Protein AF-A0A7J3TTX7-F1 (afdb_monomer)

Sequence (78 aa):
MPITAGGCRDLRKYMNDPKTLEIFGKLISGRSGYIPVQEKRIEPIFCKNCHLQLSGEEKFCPECGTKVEKEKQEQKEN

pLDDT: mean 71.34, std 12.75, range [36.72, 86.81]

Solvent-accessible surface area (backbone atoms only — not comparable to full-atom values): 5417 Å² total; per-residue (Å²): 132,90,85,83,72,86,64,88,72,76,58,76,83,44,62,82,37,74,69,46,31,40,53,47,21,28,71,76,67,74,39,85,86,42,68,79,79,79,81,80,79,70,62,72,41,67,40,94,84,80,64,46,82,34,79,61,75,68,61,49,42,92,87,74,67,49,74,48,87,71,86,80,85,78,87,84,84,131

Mean predicted aligned error: 13.92 Å

Foldseek 3Di:
DDPPDPDPPPCVVVCPPQVNQQVVCCVVVVDGPDRPDPPPDQDFDADPPPRDTHRNPDQADPPPRDGDDDPPPDDDDD

Structure (mmCIF, N/CA/C/O backbone):
data_AF-A0A7J3TTX7-F1
#
_entry.id   AF-A0A7J3TTX7-F1
#
loop_
_atom_site.group_PDB
_atom_site.id
_atom_site.type_symbol
_atom_site.label_atom_id
_atom_site.label_alt_id
_atom_site.label_comp_id
_atom_site.label_asym_id
_atom_site.label_entity_id
_atom_site.label_seq_id
_atom_site.pdbx_PDB_ins_code
_atom_site.Cartn_x
_atom_site.Cartn_y
_atom_site.Cartn_z
_atom_site.occupancy
_atom_site.B_iso_or_equiv
_atom_site.auth_seq_id
_atom_site.auth_comp_id
_atom_site.auth_asym_id
_atom_site.auth_atom_id
_atom_site.pdbx_PDB_model_num
ATOM 1 N N . MET A 1 1 ? 44.513 2.650 -5.257 1.00 51.12 1 MET A N 1
ATOM 2 C CA . MET A 1 1 ? 43.273 2.887 -6.029 1.00 51.12 1 MET A CA 1
ATOM 3 C C . MET A 1 1 ? 42.109 2.885 -5.044 1.00 51.12 1 MET A C 1
ATOM 5 O O . MET A 1 1 ? 41.825 1.819 -4.510 1.00 51.12 1 MET A O 1
ATOM 9 N N . PRO A 1 2 ? 41.506 4.032 -4.687 1.00 46.88 2 PRO A N 1
ATOM 10 C CA . PRO A 1 2 ? 40.496 4.062 -3.640 1.00 46.88 2 PRO A CA 1
ATOM 11 C C . PRO A 1 2 ? 39.108 3.829 -4.249 1.00 46.88 2 PRO A C 1
ATOM 13 O O . PRO A 1 2 ? 38.462 4.753 -4.726 1.00 46.88 2 PRO A O 1
ATOM 16 N N . ILE A 1 3 ? 38.638 2.584 -4.208 1.00 55.03 3 ILE A N 1
ATOM 17 C CA . ILE A 1 3 ? 37.199 2.274 -4.175 1.00 55.03 3 ILE A CA 1
ATOM 18 C C . ILE A 1 3 ? 36.840 1.840 -2.752 1.00 55.03 3 ILE A C 1
ATOM 20 O O . ILE A 1 3 ? 36.339 0.751 -2.503 1.00 55.03 3 ILE A O 1
ATOM 24 N N . THR A 1 4 ? 37.155 2.695 -1.782 1.00 58.84 4 THR A N 1
ATOM 25 C CA . THR A 1 4 ? 36.778 2.525 -0.375 1.00 58.84 4 THR A CA 1
ATOM 26 C C . THR A 1 4 ? 35.643 3.484 -0.054 1.00 58.84 4 THR A C 1
ATOM 28 O O . THR A 1 4 ? 35.853 4.526 0.555 1.00 58.84 4 THR A O 1
ATOM 31 N N . ALA A 1 5 ? 34.440 3.156 -0.514 1.00 53.78 5 ALA A N 1
ATOM 32 C CA . ALA A 1 5 ? 33.200 3.725 0.009 1.00 53.78 5 ALA A CA 1
ATOM 33 C C . ALA A 1 5 ? 32.022 2.838 -0.411 1.00 53.78 5 ALA A C 1
ATOM 35 O O . ALA A 1 5 ? 31.060 3.292 -1.030 1.00 53.78 5 ALA A O 1
ATOM 36 N N . GLY A 1 6 ? 32.100 1.543 -0.093 1.00 56.59 6 GLY A N 1
ATOM 37 C CA . GLY A 1 6 ? 30.924 0.677 -0.064 1.00 56.59 6 GLY A CA 1
ATOM 38 C C . GLY A 1 6 ? 30.037 1.098 1.103 1.00 56.59 6 GLY A C 1
ATOM 39 O O . GLY A 1 6 ? 29.974 0.412 2.114 1.00 56.59 6 GLY A O 1
ATOM 40 N N . GLY A 1 7 ? 29.432 2.283 1.005 1.00 65.56 7 GLY A N 1
ATOM 41 C CA . GLY A 1 7 ? 28.445 2.733 1.969 1.00 65.56 7 GLY A CA 1
ATOM 42 C C . GLY A 1 7 ? 27.307 1.725 1.981 1.00 65.56 7 GLY A C 1
ATOM 43 O O . GLY A 1 7 ? 26.881 1.272 0.916 1.00 65.56 7 GLY A O 1
ATOM 44 N N . CYS A 1 8 ? 26.830 1.378 3.173 1.00 66.00 8 CYS A N 1
ATOM 45 C CA . CYS A 1 8 ? 25.638 0.569 3.384 1.00 66.00 8 CYS A CA 1
ATOM 46 C C . CYS A 1 8 ? 24.427 1.276 2.749 1.00 66.00 8 CYS A C 1
ATOM 48 O O . CYS A 1 8 ? 23.667 1.972 3.421 1.00 66.00 8 CYS A O 1
ATOM 50 N N . ARG A 1 9 ? 24.278 1.175 1.425 1.00 70.44 9 ARG A N 1
ATOM 51 C CA . ARG A 1 9 ? 23.140 1.713 0.683 1.00 70.44 9 ARG A CA 1
ATOM 52 C C . ARG A 1 9 ? 21.982 0.782 0.969 1.00 70.44 9 ARG A C 1
ATOM 54 O O . ARG A 1 9 ? 21.874 -0.286 0.376 1.00 70.44 9 ARG A O 1
ATOM 61 N N . ASP A 1 10 ? 21.155 1.185 1.926 1.00 78.56 10 ASP A N 1
ATOM 62 C CA . ASP A 1 10 ? 19.938 0.462 2.255 1.00 78.56 10 ASP A CA 1
ATOM 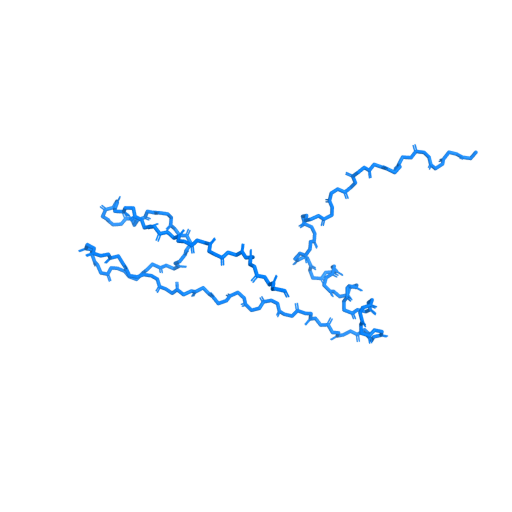63 C C . ASP A 1 10 ? 18.999 0.510 1.043 1.00 78.56 10 ASP A C 1
ATOM 65 O O . ASP A 1 10 ? 18.402 1.540 0.716 1.00 78.56 10 ASP A O 1
ATOM 69 N N . LEU A 1 11 ? 18.956 -0.609 0.319 1.00 74.69 11 LEU A N 1
ATOM 70 C CA . LEU A 1 11 ? 18.237 -0.727 -0.943 1.00 74.69 11 LEU A CA 1
ATOM 71 C C . LEU A 1 11 ? 16.746 -1.032 -0.735 1.00 74.69 11 LEU A C 1
ATOM 73 O O . LEU A 1 11 ? 15.988 -1.018 -1.700 1.00 74.69 11 LEU A O 1
ATOM 77 N N . ARG A 1 12 ? 16.301 -1.252 0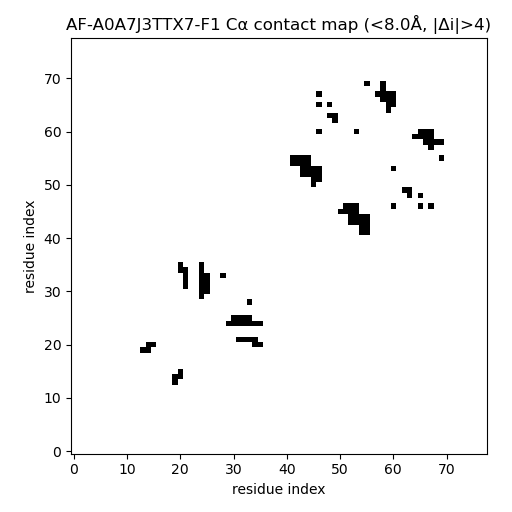.515 1.00 79.50 12 ARG A N 1
ATOM 78 C CA . ARG A 1 12 ? 14.908 -1.616 0.835 1.00 79.50 12 ARG A CA 1
ATOM 79 C C . ARG A 1 12 ? 13.911 -0.546 0.418 1.00 79.50 12 ARG A C 1
ATOM 81 O O . ARG A 1 12 ? 12.783 -0.858 0.058 1.00 79.50 12 ARG A O 1
ATOM 88 N N . LYS A 1 13 ? 14.348 0.713 0.403 1.00 80.50 13 LYS A N 1
ATOM 89 C CA . LYS A 1 13 ? 13.541 1.841 -0.076 1.00 80.50 13 LYS A CA 1
ATOM 90 C C . LYS A 1 13 ? 13.180 1.719 -1.555 1.00 80.50 13 LYS A C 1
ATOM 92 O O . LYS A 1 13 ? 12.140 2.230 -1.943 1.00 80.50 13 LYS A O 1
ATOM 97 N N . TYR A 1 14 ? 14.009 1.025 -2.336 1.00 80.62 14 TYR A N 1
ATOM 98 C CA . TYR A 1 14 ? 13.885 0.966 -3.788 1.00 80.62 14 TYR A CA 1
ATOM 99 C C . TYR A 1 14 ? 13.253 -0.325 -4.309 1.00 80.62 14 TYR A C 1
ATOM 101 O O . TYR A 1 14 ? 13.151 -0.511 -5.517 1.00 80.62 14 TYR A O 1
ATOM 109 N N . MET A 1 15 ? 12.830 -1.234 -3.426 1.00 75.19 15 MET A N 1
ATOM 110 C CA . MET A 1 15 ? 12.284 -2.540 -3.823 1.00 75.19 15 MET A CA 1
ATOM 111 C C . MET A 1 15 ? 10.994 -2.432 -4.648 1.00 75.19 15 MET A C 1
ATOM 113 O O . MET A 1 15 ? 10.740 -3.298 -5.475 1.00 75.19 15 MET A O 1
ATOM 117 N N . ASN A 1 16 ? 10.225 -1.354 -4.468 1.00 77.81 16 ASN A N 1
ATOM 118 C CA . ASN A 1 16 ? 8.962 -1.121 -5.176 1.00 77.81 16 ASN A CA 1
ATOM 119 C C . ASN A 1 16 ? 9.091 -0.125 -6.340 1.00 77.81 16 ASN A C 1
ATOM 121 O O . ASN A 1 16 ? 8.087 0.230 -6.953 1.00 77.81 16 ASN A O 1
ATOM 125 N N . ASP A 1 17 ? 10.300 0.358 -6.640 1.00 84.12 17 ASP A N 1
ATOM 126 C CA . ASP A 1 17 ? 10.504 1.248 -7.780 1.00 84.12 17 ASP A CA 1
ATOM 127 C C . ASP A 1 17 ? 10.409 0.470 -9.101 1.00 84.12 17 ASP A C 1
ATOM 129 O O . ASP A 1 17 ? 11.002 -0.607 -9.225 1.00 84.12 17 ASP A O 1
ATOM 133 N N . PRO A 1 18 ? 9.778 1.039 -10.145 1.00 80.62 18 PRO A N 1
ATOM 134 C CA . PRO A 1 18 ? 9.593 0.365 -11.433 1.00 80.62 18 PRO A CA 1
ATOM 135 C C . PRO A 1 18 ? 10.919 -0.054 -12.085 1.00 80.62 18 PRO A C 1
ATOM 137 O O . PRO A 1 18 ? 11.002 -1.107 -12.712 1.00 80.62 18 PRO A O 1
ATOM 140 N N . LYS A 1 19 ? 11.990 0.725 -11.877 1.00 84.38 19 LYS A N 1
ATOM 141 C CA . LYS A 1 19 ? 13.341 0.404 -12.367 1.00 84.38 19 LYS A CA 1
ATOM 142 C C . LYS A 1 19 ? 13.931 -0.822 -11.671 1.00 84.38 19 LYS A C 1
ATOM 144 O O . LYS A 1 19 ? 14.576 -1.642 -12.314 1.00 84.38 19 LYS A O 1
ATOM 149 N N . THR A 1 20 ? 13.715 -0.953 -10.364 1.00 85.31 20 THR A N 1
ATOM 150 C CA . THR A 1 20 ? 14.220 -2.087 -9.583 1.00 85.31 20 THR A CA 1
ATOM 151 C C . THR A 1 20 ? 13.463 -3.359 -9.933 1.00 85.31 20 THR A C 1
ATOM 153 O O . THR A 1 20 ? 14.087 -4.404 -10.095 1.00 85.31 20 THR A O 1
ATOM 156 N N . LEU A 1 21 ? 12.145 -3.259 -10.124 1.00 83.12 21 LEU A N 1
ATOM 157 C CA . LEU A 1 21 ? 11.296 -4.369 -10.557 1.00 83.12 21 LEU A CA 1
ATOM 158 C C . LEU A 1 21 ? 11.714 -4.898 -11.937 1.00 83.12 21 LEU A C 1
ATOM 160 O O . LEU A 1 21 ? 11.784 -6.108 -12.131 1.00 83.12 21 LEU A O 1
ATOM 164 N N . GLU A 1 22 ? 12.074 -4.013 -12.868 1.00 83.38 22 GLU A N 1
ATOM 165 C CA . GLU A 1 22 ? 12.578 -4.398 -14.192 1.00 83.38 22 GLU A CA 1
ATOM 166 C C . GLU A 1 22 ? 13.948 -5.094 -14.123 1.00 83.38 22 GLU A C 1
ATOM 168 O O . GLU A 1 22 ? 14.153 -6.146 -14.737 1.00 83.38 22 GLU A O 1
ATOM 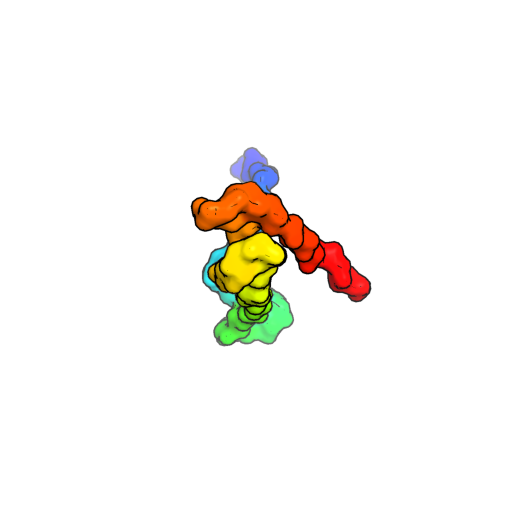173 N N . ILE A 1 23 ? 14.888 -4.540 -13.345 1.00 85.88 23 ILE A N 1
ATOM 174 C CA . ILE A 1 23 ? 16.217 -5.138 -13.135 1.00 85.88 23 ILE A CA 1
ATOM 175 C C . ILE A 1 23 ? 16.077 -6.517 -12.491 1.00 85.88 23 ILE A C 1
ATOM 177 O O . ILE A 1 23 ? 16.729 -7.472 -12.914 1.00 85.88 23 ILE A O 1
ATOM 181 N N . PHE A 1 24 ? 15.213 -6.628 -11.487 1.00 83.75 24 PHE A N 1
ATOM 182 C CA . PHE A 1 24 ? 14.939 -7.876 -10.793 1.00 83.75 24 PHE A CA 1
ATOM 183 C C . PHE A 1 24 ? 14.262 -8.900 -11.710 1.00 83.75 24 PHE A C 1
ATOM 185 O O . PHE A 1 24 ? 14.669 -10.059 -11.742 1.00 83.75 24 PHE A O 1
ATOM 192 N N . GLY A 1 25 ? 13.307 -8.469 -12.537 1.00 85.31 25 GLY A N 1
ATOM 193 C CA . GLY A 1 25 ? 12.682 -9.307 -13.557 1.00 85.31 25 GLY A CA 1
ATOM 194 C C . GLY A 1 25 ? 13.691 -9.859 -14.561 1.00 85.31 25 GLY A C 1
ATOM 195 O O . GLY A 1 25 ? 13.674 -11.055 -14.859 1.00 85.31 25 GLY A O 1
ATOM 196 N N . LYS A 1 26 ? 14.633 -9.021 -15.010 1.00 86.81 26 LYS A N 1
ATOM 197 C CA . LYS A 1 26 ? 15.751 -9.437 -15.866 1.00 86.81 26 LYS A CA 1
ATOM 198 C C . LYS A 1 26 ? 16.702 -10.400 -15.153 1.00 86.81 26 LYS A C 1
ATOM 200 O O . LYS A 1 26 ? 17.169 -11.345 -15.781 1.00 86.81 26 LYS A O 1
ATOM 205 N N . LEU A 1 27 ? 16.981 -10.174 -13.868 1.00 86.75 27 LEU A N 1
ATOM 206 C CA . LEU A 1 27 ? 17.877 -11.011 -13.067 1.00 86.75 27 LEU A CA 1
ATOM 207 C C . LEU A 1 27 ? 17.306 -12.417 -12.847 1.00 86.7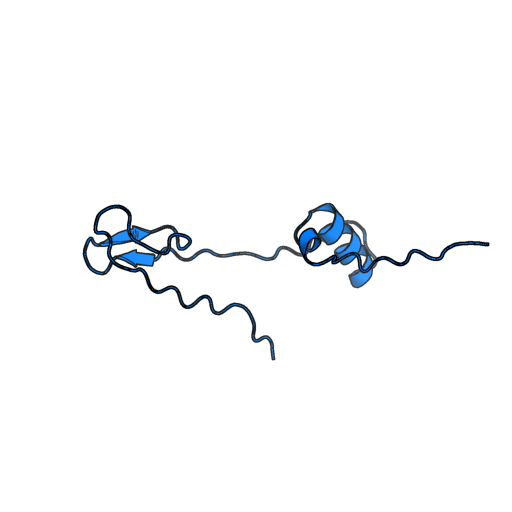5 27 LEU A C 1
ATOM 209 O O . LEU A 1 27 ? 18.030 -13.392 -13.011 1.00 86.75 27 LEU A O 1
ATOM 213 N N . ILE A 1 28 ? 16.020 -12.523 -12.506 1.00 85.50 28 ILE A N 1
ATOM 214 C CA . ILE A 1 28 ? 15.363 -13.811 -12.243 1.00 85.50 28 ILE A CA 1
ATOM 215 C C . ILE A 1 28 ? 15.025 -14.546 -13.536 1.00 85.50 28 ILE A C 1
ATOM 217 O O . ILE A 1 28 ? 15.259 -15.745 -13.654 1.00 85.50 28 ILE A O 1
ATOM 221 N N . SER A 1 29 ? 14.457 -13.834 -14.507 1.00 82.00 29 SER A N 1
ATOM 222 C CA . SER A 1 29 ? 13.838 -14.463 -15.679 1.00 82.00 29 SER A CA 1
ATOM 223 C C . SER A 1 29 ? 14.758 -14.483 -16.900 1.00 82.00 29 SER A C 1
ATOM 225 O O . SER A 1 29 ? 14.399 -15.054 -17.928 1.00 82.00 29 SER A O 1
ATOM 227 N N . GLY A 1 30 ? 15.904 -13.791 -16.852 1.00 81.5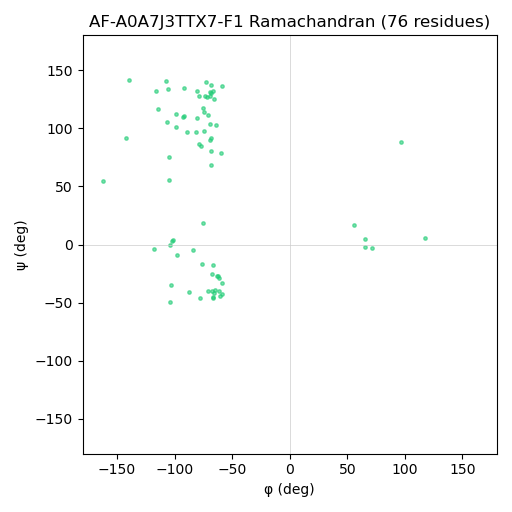6 30 GLY A N 1
ATOM 228 C CA . GLY A 1 30 ? 16.837 -13.638 -17.978 1.00 81.56 30 GLY A CA 1
ATOM 229 C C . GLY A 1 30 ? 16.280 -12.853 -19.175 1.00 81.56 30 GLY A C 1
ATOM 230 O O . GLY A 1 30 ? 16.995 -12.620 -20.149 1.00 81.56 30 GLY A O 1
ATOM 231 N N . ARG A 1 31 ? 15.011 -12.428 -19.119 1.00 75.00 31 ARG A N 1
ATOM 232 C CA . ARG A 1 31 ? 14.289 -11.711 -20.174 1.00 75.00 31 ARG A CA 1
ATOM 233 C C . ARG A 1 31 ? 13.916 -10.313 -19.692 1.00 75.00 31 ARG A C 1
ATOM 235 O O . ARG A 1 31 ? 13.387 -10.141 -18.598 1.00 75.00 31 ARG A O 1
ATOM 242 N N . SER A 1 32 ? 14.187 -9.310 -20.522 1.00 72.69 32 SER A N 1
ATOM 243 C CA . SER A 1 32 ? 13.700 -7.943 -20.323 1.00 72.69 32 SER A CA 1
ATOM 244 C C . SER A 1 32 ? 12.198 -7.890 -20.608 1.00 72.69 32 SER A C 1
ATOM 246 O O . SER A 1 32 ? 11.774 -8.327 -21.676 1.00 72.69 32 SER A O 1
AT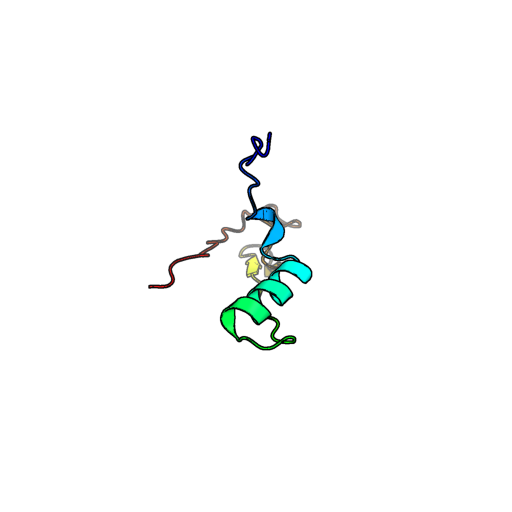OM 248 N N . GLY A 1 33 ? 11.412 -7.368 -19.664 1.00 73.31 33 GLY A N 1
ATOM 249 C CA . GLY A 1 33 ? 9.958 -7.205 -19.806 1.00 73.31 33 GLY A CA 1
ATOM 250 C C . GLY A 1 33 ? 9.098 -7.998 -18.817 1.00 73.31 33 GLY A C 1
ATOM 251 O O . GLY A 1 33 ? 7.879 -7.978 -18.946 1.00 73.31 33 GLY A O 1
ATOM 252 N N . TYR A 1 34 ? 9.689 -8.683 -17.832 1.00 67.56 34 TYR A N 1
ATOM 253 C CA . TYR A 1 34 ? 8.924 -9.275 -16.730 1.00 67.56 34 TYR A CA 1
ATOM 254 C C . TYR A 1 34 ? 8.832 -8.282 -15.567 1.00 67.56 34 TYR A C 1
ATOM 256 O O . TYR A 1 34 ? 9.838 -7.990 -14.925 1.00 67.56 34 TYR A O 1
ATOM 264 N N . ILE A 1 35 ? 7.636 -7.753 -15.310 1.00 66.88 35 ILE A N 1
ATOM 265 C CA . ILE A 1 35 ? 7.356 -6.917 -14.139 1.00 66.88 35 ILE A CA 1
ATOM 266 C C . ILE A 1 35 ? 6.699 -7.830 -13.100 1.00 66.88 35 ILE A C 1
ATOM 268 O O . ILE A 1 35 ? 5.582 -8.290 -13.340 1.00 66.88 35 ILE A O 1
ATOM 272 N N . PRO A 1 36 ? 7.350 -8.122 -11.963 1.00 66.88 36 PRO A N 1
ATOM 273 C CA . PRO A 1 36 ? 6.695 -8.840 -10.878 1.00 66.88 36 PRO A CA 1
ATOM 274 C C . PRO A 1 36 ? 5.639 -7.922 -10.254 1.00 66.88 36 PRO A C 1
ATOM 276 O O . PRO A 1 36 ? 5.961 -6.975 -9.535 1.00 66.88 36 PRO A O 1
ATOM 279 N N . VAL A 1 37 ? 4.369 -8.166 -1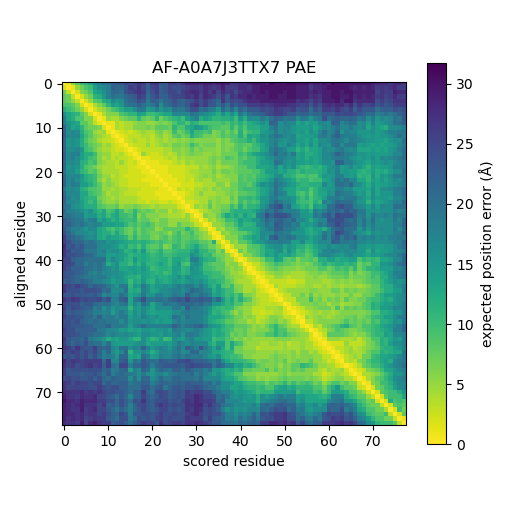0.570 1.00 70.00 37 VAL A N 1
ATOM 280 C CA . VAL A 1 37 ? 3.252 -7.407 -10.006 1.00 70.00 37 VAL A CA 1
ATOM 281 C C . VAL A 1 37 ? 2.961 -7.962 -8.614 1.00 70.00 37 VAL A C 1
ATOM 283 O O . VAL A 1 37 ? 2.462 -9.074 -8.472 1.00 70.00 37 VAL A O 1
ATOM 286 N N . GLN A 1 38 ? 3.279 -7.194 -7.572 1.00 64.56 38 GLN A N 1
ATOM 287 C CA . GLN A 1 38 ? 2.733 -7.452 -6.241 1.00 64.56 38 GLN A CA 1
ATOM 288 C C . GLN A 1 38 ? 1.331 -6.841 -6.183 1.00 64.56 38 GLN A C 1
ATOM 290 O O . GLN A 1 38 ? 1.172 -5.636 -5.980 1.00 64.56 38 GLN A O 1
ATOM 295 N N . GLU A 1 39 ? 0.307 -7.661 -6.411 1.00 68.44 39 GLU A N 1
ATOM 296 C CA . GLU A 1 39 ? -1.096 -7.250 -6.325 1.00 68.44 39 GLU A CA 1
ATOM 297 C C . GLU A 1 39 ? -1.466 -6.951 -4.871 1.00 68.44 39 GLU A C 1
ATOM 299 O O . GLU A 1 39 ? -1.882 -7.822 -4.107 1.00 68.44 39 GLU A O 1
ATOM 304 N N . LYS A 1 40 ? -1.316 -5.688 -4.467 1.00 66.94 40 LYS A N 1
ATOM 305 C CA . LYS A 1 40 ? -1.776 -5.232 -3.158 1.00 66.94 40 LYS A CA 1
ATOM 306 C C . LYS A 1 40 ? -3.289 -5.039 -3.199 1.00 66.94 40 LYS A C 1
ATOM 308 O O . LYS A 1 40 ? -3.790 -3.947 -3.454 1.00 66.94 40 LYS A O 1
ATOM 313 N N . ARG A 1 41 ? -4.031 -6.127 -2.984 1.00 65.06 41 ARG A N 1
ATOM 314 C CA . ARG A 1 41 ? -5.480 -6.064 -2.781 1.00 65.06 41 ARG A CA 1
ATOM 315 C C . ARG A 1 41 ? -5.742 -5.450 -1.408 1.00 65.06 41 ARG A C 1
ATOM 317 O O . ARG A 1 41 ? -5.436 -6.049 -0.383 1.00 65.06 41 ARG A O 1
ATOM 324 N N . ILE A 1 42 ? -6.283 -4.240 -1.404 1.00 68.62 42 ILE A N 1
ATOM 325 C CA . ILE A 1 42 ? -6.684 -3.548 -0.182 1.00 68.62 42 ILE A CA 1
ATOM 326 C C . ILE A 1 42 ? -8.156 -3.880 0.039 1.00 68.62 42 ILE A C 1
ATOM 328 O O . ILE A 1 42 ? -9.015 -3.482 -0.748 1.00 68.62 42 ILE A O 1
ATOM 332 N N . GLU A 1 43 ? -8.441 -4.674 1.064 1.00 73.50 43 GLU A N 1
ATOM 333 C CA . GLU A 1 43 ? -9.810 -5.064 1.388 1.00 73.50 43 GLU A CA 1
ATOM 334 C C . GLU A 1 43 ? -10.511 -3.911 2.125 1.00 73.50 43 GLU A C 1
ATOM 336 O O . GLU A 1 43 ? -9.960 -3.384 3.101 1.00 73.50 43 GLU A O 1
ATOM 341 N N . PRO A 1 44 ? -11.703 -3.476 1.673 1.00 71.75 44 PRO A N 1
ATOM 342 C CA . PRO A 1 44 ? -12.455 -2.445 2.370 1.00 71.75 44 PRO A CA 1
ATOM 343 C C . PRO A 1 44 ? -12.960 -2.991 3.710 1.00 71.75 44 PRO A C 1
ATOM 345 O O . PRO A 1 44 ? -13.557 -4.064 3.781 1.00 71.75 44 PRO A O 1
ATOM 348 N N . ILE A 1 45 ? -12.730 -2.234 4.780 1.00 77.50 45 ILE A N 1
ATOM 349 C CA . ILE A 1 45 ? -13.121 -2.600 6.145 1.00 77.50 45 ILE A CA 1
ATOM 350 C C . ILE A 1 45 ? -14.319 -1.747 6.535 1.00 77.50 45 ILE A C 1
ATOM 352 O O . ILE A 1 45 ? -14.305 -0.534 6.349 1.00 77.50 45 ILE A O 1
ATOM 356 N N . PHE A 1 46 ? -15.343 -2.362 7.115 1.00 79.81 46 PHE A N 1
ATOM 357 C CA . PHE A 1 46 ? -16.507 -1.637 7.614 1.00 79.81 46 PHE A CA 1
ATOM 358 C C . PHE A 1 46 ? -16.324 -1.269 9.084 1.00 79.81 46 PHE A C 1
ATOM 360 O O . PHE A 1 46 ? -15.917 -2.091 9.909 1.00 79.81 46 PHE A O 1
ATOM 367 N N . CYS A 1 47 ? -16.640 -0.024 9.430 1.00 80.19 47 CYS A N 1
ATOM 368 C CA . CYS A 1 47 ? -16.644 0.407 10.820 1.00 80.19 47 CYS A CA 1
ATOM 369 C C . CYS A 1 47 ? -17.802 -0.254 11.588 1.00 80.19 47 CYS A C 1
ATOM 371 O O . CYS A 1 47 ? -18.949 -0.182 11.159 1.00 80.19 47 CYS A O 1
ATOM 373 N N . LYS A 1 48 ? -17.530 -0.840 12.762 1.00 78.62 48 LYS A N 1
ATOM 374 C CA . LYS A 1 48 ? -18.544 -1.530 13.590 1.00 78.62 48 LYS A CA 1
ATOM 375 C C . LYS A 1 48 ? -19.621 -0.609 14.174 1.00 78.62 48 LYS A C 1
ATOM 377 O O . LYS A 1 48 ? -20.633 -1.102 14.649 1.00 78.62 48 LYS A O 1
ATOM 382 N N . ASN A 1 49 ? -19.367 0.699 14.201 1.00 78.00 49 ASN A N 1
ATOM 383 C CA . ASN A 1 49 ? -20.224 1.674 14.874 1.00 78.00 49 ASN A CA 1
ATOM 384 C C . ASN A 1 49 ? -21.074 2.475 13.874 1.00 78.00 49 ASN A C 1
ATOM 386 O O . ASN A 1 49 ? -22.287 2.554 14.009 1.00 78.00 49 ASN A O 1
ATOM 390 N N . CYS A 1 50 ? -20.452 3.017 12.823 1.00 80.19 50 CYS A N 1
ATOM 391 C CA . CYS A 1 50 ? -21.144 3.822 11.809 1.00 80.19 50 CYS A CA 1
ATOM 392 C C . CYS A 1 50 ? -21.386 3.092 10.479 1.00 80.19 50 CYS A C 1
ATOM 394 O O . CYS A 1 50 ? -21.941 3.688 9.564 1.00 80.19 50 CYS A O 1
ATOM 396 N N . HIS A 1 51 ? -20.949 1.832 10.345 1.00 76.75 51 HIS A N 1
ATOM 397 C CA . HIS A 1 51 ? -21.056 1.037 9.111 1.00 76.75 51 HIS A CA 1
ATOM 398 C C . HIS A 1 51 ? -20.413 1.685 7.872 1.00 76.75 51 HIS A C 1
ATOM 400 O O . HIS A 1 51 ? -20.655 1.259 6.745 1.00 76.75 51 HIS A O 1
ATOM 406 N N . LEU A 1 52 ? -19.553 2.689 8.072 1.00 78.38 52 LEU A N 1
ATOM 407 C CA . LEU A 1 52 ? -18.858 3.364 6.987 1.00 78.38 52 LEU A CA 1
ATOM 408 C C . LEU A 1 52 ? -17.845 2.418 6.339 1.00 78.38 52 LEU A C 1
ATOM 410 O O . LEU A 1 52 ? -17.113 1.709 7.038 1.00 78.38 52 LEU A O 1
ATOM 414 N N . GLN A 1 53 ? -17.800 2.435 5.009 1.00 79.44 53 GLN A N 1
ATOM 415 C CA . GLN A 1 53 ? -16.795 1.726 4.233 1.00 79.44 53 GLN A CA 1
ATOM 416 C C . GLN A 1 53 ? -15.469 2.485 4.312 1.00 79.44 53 GLN A C 1
ATOM 418 O O . GLN A 1 53 ? -15.374 3.622 3.857 1.00 79.44 53 GLN A O 1
ATOM 423 N N . LEU A 1 54 ? -14.452 1.849 4.882 1.00 80.50 54 LEU A N 1
ATOM 424 C CA . LEU A 1 54 ? -13.116 2.410 5.036 1.00 80.50 54 LEU A CA 1
ATOM 425 C C . LEU A 1 54 ? -12.161 1.728 4.067 1.00 80.50 54 LEU A C 1
ATOM 427 O O . LEU A 1 54 ? -12.184 0.506 3.908 1.00 80.50 54 LEU A O 1
ATOM 431 N N . SER A 1 55 ? -11.257 2.501 3.477 1.00 73.69 55 SER A N 1
ATOM 432 C CA . SER A 1 55 ? -10.341 2.025 2.432 1.00 73.69 55 SER A CA 1
ATOM 433 C C . SER A 1 55 ? -9.188 1.167 2.961 1.00 73.69 55 SER A C 1
ATOM 435 O O . SER A 1 55 ? -8.173 1.033 2.298 1.00 73.69 55 SER A O 1
ATOM 437 N N . GLY A 1 56 ? -9.270 0.609 4.173 1.00 70.31 56 GLY A N 1
ATOM 438 C CA . GLY A 1 56 ? -8.255 -0.335 4.656 1.00 70.31 56 GLY A CA 1
ATOM 439 C C . GLY A 1 56 ? -6.892 0.285 5.009 1.00 70.31 56 GLY A C 1
ATOM 440 O O . GLY A 1 56 ? -6.092 -0.367 5.673 1.00 70.31 56 GLY A O 1
ATOM 441 N N . GLU A 1 57 ? -6.673 1.595 4.820 1.00 71.12 57 GLU A N 1
ATOM 442 C CA . GLU A 1 57 ? -5.409 2.294 5.170 1.00 71.12 57 GLU A CA 1
ATOM 443 C C . GLU A 1 57 ? -5.449 3.138 6.474 1.00 71.12 57 GLU A C 1
ATOM 445 O O . GLU A 1 57 ? -4.531 3.093 7.28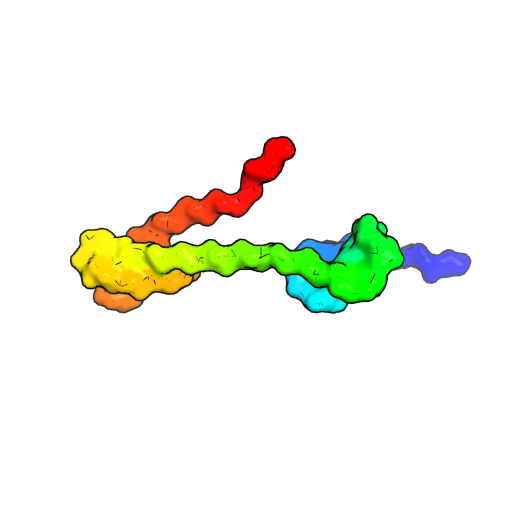8 1.00 71.12 57 GLU A O 1
ATOM 450 N N . GLU A 1 58 ? -6.579 3.774 6.790 1.00 74.00 58 GLU A N 1
ATOM 451 C CA . GLU A 1 58 ? -6.834 4.588 8.002 1.00 74.00 58 GLU A CA 1
ATOM 452 C C . GLU A 1 58 ? -6.917 3.848 9.369 1.00 74.00 58 GLU A C 1
ATOM 454 O O . GLU A 1 58 ? -7.673 2.899 9.545 1.00 74.00 58 GLU A O 1
ATOM 459 N N . LYS A 1 59 ? -6.165 4.268 10.394 1.00 76.50 59 LYS A N 1
ATOM 460 C CA . LYS A 1 59 ? -6.183 3.614 11.732 1.00 76.50 59 LYS A CA 1
ATOM 461 C C . LYS A 1 59 ? -7.419 3.957 12.583 1.00 76.50 59 LYS A C 1
ATOM 463 O O . LYS A 1 59 ? -7.697 3.283 13.576 1.00 76.50 59 LYS A O 1
ATOM 468 N N . PHE A 1 60 ? -8.134 5.013 12.210 1.00 79.75 60 PHE A N 1
ATOM 469 C CA . PHE A 1 60 ? -9.279 5.565 12.927 1.00 79.75 60 PHE A CA 1
ATOM 470 C C . PHE A 1 60 ? -10.343 5.961 11.913 1.00 79.75 60 PHE A C 1
ATOM 472 O O . PHE A 1 60 ? -9.996 6.486 10.860 1.00 79.75 60 PHE A O 1
ATOM 479 N N . CYS A 1 61 ? -11.612 5.734 12.245 1.00 80.75 61 CYS A N 1
ATOM 480 C CA . CYS A 1 61 ? -12.717 6.176 11.405 1.00 80.75 61 CYS A CA 1
ATOM 481 C C . CYS A 1 61 ? -12.892 7.709 11.509 1.00 80.75 61 CYS A C 1
ATOM 483 O O . CYS A 1 61 ? -13.027 8.202 12.635 1.00 80.75 61 CYS A O 1
ATOM 485 N N . PRO A 1 62 ? -12.938 8.461 10.390 1.00 76.69 62 PRO A N 1
ATOM 486 C CA . PRO A 1 62 ? -13.032 9.925 10.385 1.00 76.69 62 PRO A CA 1
ATOM 487 C C . PRO A 1 62 ? -14.365 10.454 10.927 1.00 76.69 62 PRO A C 1
ATOM 489 O O . PRO A 1 62 ? -14.405 11.561 11.449 1.00 76.69 62 PRO A O 1
ATOM 492 N N . GLU A 1 63 ? -15.431 9.657 10.852 1.00 79.38 63 GLU A N 1
ATOM 493 C CA . GLU A 1 63 ? -16.778 10.076 11.262 1.00 79.38 63 GLU A CA 1
ATOM 494 C C . GLU A 1 63 ? -17.054 9.839 12.754 1.00 79.38 63 GLU A C 1
ATOM 496 O O . GLU A 1 63 ? -17.679 10.659 13.417 1.00 79.38 63 GLU A O 1
ATOM 501 N N . CYS A 1 64 ? -16.608 8.705 13.306 1.00 78.56 64 CYS A N 1
ATOM 502 C CA . CYS A 1 64 ? -16.977 8.290 14.668 1.00 78.56 64 CYS A CA 1
ATOM 503 C C . CYS A 1 64 ? -15.793 8.177 15.637 1.00 78.56 64 CYS A C 1
ATOM 505 O O . CYS A 1 64 ? -15.992 7.834 16.800 1.00 78.56 64 CYS A O 1
ATOM 507 N N . GLY A 1 65 ? -14.556 8.379 15.169 1.00 77.44 65 GLY A N 1
ATOM 508 C CA . GLY A 1 65 ? -13.343 8.260 15.987 1.00 77.44 65 GLY A CA 1
ATOM 509 C C . GLY A 1 65 ? -13.054 6.846 16.508 1.00 77.44 65 GLY A C 1
ATOM 510 O O . GLY A 1 65 ? -12.106 6.647 17.267 1.00 77.44 65 GLY A O 1
ATOM 511 N N . THR A 1 66 ? -13.848 5.844 16.111 1.00 81.38 66 THR A N 1
ATOM 512 C CA . THR A 1 66 ? -13.655 4.454 16.542 1.00 81.38 66 THR A CA 1
ATOM 513 C C . THR A 1 66 ? -12.347 3.918 15.959 1.00 81.38 66 THR A C 1
ATOM 515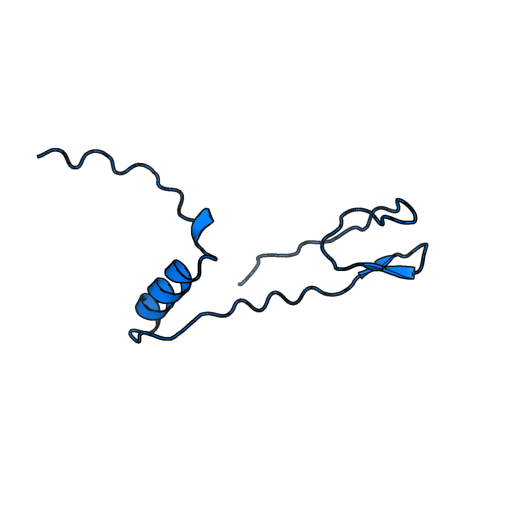 O O . THR A 1 66 ? -12.067 4.084 14.767 1.00 81.38 66 THR A O 1
ATOM 518 N N . LYS A 1 67 ? -11.532 3.277 16.808 1.00 78.81 67 LYS A N 1
ATOM 519 C CA . LYS A 1 67 ? -10.274 2.640 16.405 1.00 78.81 67 LYS A CA 1
ATOM 520 C C . LYS A 1 67 ? -10.581 1.469 15.475 1.00 78.81 67 LYS A C 1
ATOM 522 O O . LYS A 1 67 ? -11.336 0.565 15.830 1.00 78.81 67 LYS A O 1
ATOM 527 N N . VAL A 1 68 ? -9.968 1.480 14.299 1.00 78.69 68 VAL A N 1
ATOM 528 C CA . VAL A 1 68 ? -10.088 0.402 13.320 1.00 78.69 68 VAL A CA 1
ATOM 529 C C . VAL A 1 68 ? -8.844 -0.453 13.479 1.00 78.69 68 VAL A C 1
ATOM 531 O O . VAL A 1 68 ? -7.748 -0.069 13.066 1.00 78.69 68 VAL A O 1
ATOM 534 N N . GLU A 1 69 ? -8.985 -1.585 14.163 1.00 66.94 69 GLU A N 1
ATOM 535 C CA . GLU A 1 69 ? -7.870 -2.509 14.341 1.00 66.94 69 GLU A CA 1
ATOM 536 C C . GLU A 1 69 ? -7.621 -3.255 13.038 1.00 66.94 69 GLU A C 1
ATOM 538 O O . GLU A 1 69 ? -8.461 -4.004 12.547 1.00 66.94 69 GLU A O 1
ATOM 543 N N . LYS A 1 70 ? -6.453 -2.986 12.460 1.00 62.88 70 LYS A N 1
ATOM 544 C CA . LYS A 1 70 ? -5.956 -3.636 11.256 1.00 62.88 70 LYS A CA 1
ATOM 545 C C . LYS A 1 70 ? -4.861 -4.575 11.689 1.00 62.88 70 LYS A C 1
ATOM 547 O O . LYS A 1 70 ? -3.756 -4.127 12.002 1.00 62.88 70 LYS A O 1
ATOM 552 N N . GLU A 1 71 ? -5.151 -5.866 11.703 1.00 52.97 71 GLU A N 1
ATOM 553 C CA . GLU A 1 71 ? -4.088 -6.858 11.676 1.00 52.97 71 GLU A CA 1
ATOM 554 C C . GLU A 1 71 ? -3.441 -6.788 10.296 1.00 52.97 71 GLU A C 1
ATOM 556 O O . GLU A 1 71 ? -3.858 -7.437 9.342 1.00 52.97 71 GLU A O 1
ATOM 561 N N . LYS A 1 72 ? -2.423 -5.934 10.169 1.00 43.84 72 LYS A N 1
ATOM 562 C CA . LYS A 1 72 ? -1.516 -5.966 9.030 1.00 43.84 72 LYS A CA 1
ATOM 563 C C . LYS A 1 72 ? -0.694 -7.250 9.144 1.00 43.84 72 LYS A C 1
ATOM 565 O O . LYS A 1 72 ? 0.432 -7.225 9.633 1.00 43.84 72 LYS A O 1
ATOM 570 N N . GLN A 1 73 ? -1.267 -8.372 8.731 1.00 43.44 73 GLN A N 1
ATOM 571 C CA . GLN A 1 73 ? -0.511 -9.592 8.502 1.00 43.44 73 GLN A CA 1
ATOM 572 C C . GLN A 1 73 ? 0.176 -9.443 7.144 1.00 43.44 73 GLN A C 1
ATOM 574 O O . GLN A 1 73 ? -0.360 -9.813 6.108 1.00 43.44 73 GLN A O 1
ATOM 579 N N . GLU A 1 74 ? 1.359 -8.833 7.141 1.00 47.06 74 GLU A N 1
ATOM 580 C CA . GLU A 1 74 ? 2.290 -8.960 6.024 1.00 47.06 74 GLU A CA 1
ATOM 581 C C . GLU A 1 74 ? 3.531 -9.699 6.542 1.00 47.06 74 GLU A C 1
ATOM 583 O O . GLU A 1 74 ? 4.239 -9.182 7.406 1.00 47.06 74 GLU A O 1
ATOM 588 N N . GLN A 1 75 ? 3.752 -10.887 5.956 1.00 48.50 75 GLN A N 1
ATOM 589 C CA . GLN A 1 75 ? 4.918 -11.791 6.007 1.00 48.50 75 GLN A CA 1
ATOM 590 C C . GLN A 1 75 ? 4.875 -12.966 7.001 1.00 48.50 75 GLN A C 1
ATOM 592 O O . GLN A 1 75 ? 5.458 -12.907 8.081 1.00 48.50 75 GLN A O 1
ATOM 597 N N . LYS A 1 76 ? 4.320 -14.098 6.542 1.00 36.84 76 LYS A N 1
ATOM 598 C CA . LYS A 1 76 ? 4.974 -15.417 6.647 1.00 36.84 76 LYS A CA 1
ATOM 599 C C . LYS A 1 76 ? 4.688 -16.216 5.371 1.00 36.84 76 LYS A C 1
ATOM 601 O O . LYS A 1 76 ? 3.664 -16.881 5.278 1.00 36.84 76 LYS A O 1
ATOM 606 N N . GLU A 1 77 ? 5.578 -16.109 4.390 1.00 36.72 77 GLU A N 1
ATOM 607 C CA . GLU A 1 77 ? 5.751 -17.176 3.400 1.00 36.72 77 GLU A CA 1
ATOM 608 C C . GLU A 1 77 ? 6.638 -18.248 4.054 1.00 36.72 77 GLU A C 1
ATOM 610 O O . GLU A 1 77 ? 7.597 -17.905 4.754 1.00 36.72 77 GLU A O 1
ATOM 615 N N . ASN A 1 78 ? 6.209 -19.509 3.947 1.00 38.16 78 ASN A N 1
ATOM 616 C CA . ASN A 1 78 ? 6.814 -20.685 4.573 1.00 38.16 78 ASN A CA 1
ATOM 617 C C . ASN A 1 78 ? 7.997 -21.217 3.769 1.00 38.16 78 ASN A C 1
ATOM 619 O O . ASN A 1 78 ? 7.895 -21.233 2.526 1.00 38.16 78 ASN A O 1
#

Nearest PDB structures (foldseek):
  7mnt-assembly1_B  TM=6.618E-01  e=2.166E-01  Homo sapiens
  7mnu-assembly1_B  TM=6.591E-01  e=2.342E-01  Homo sapiens
  9dby-assembly1_M  TM=6.949E-01  e=6.961E-01  Homo sapiens
  7r7j-assembly1_A  TM=7.818E-01  e=1.771E+00  Escherichia coli K-12
  2cr8-assembly1_A  TM=5.172E-01  e=3.054E+00  Homo sapiens

Secondary structure (DSSP, 8-state):
----------GGGGTTSHHHHHHHHHHHHSSTT-----------EE-TTT--EE-S--SB-TTT--B-----------

Radius of gyration: 20.01 Å; Cα contacts (8 Å, |Δi|>4): 62; chains: 1; bounding box: 64×31×37 Å